Protein AF-A0A7W5B136-F1 (afdb_monomer)

Mean predicted aligned error: 5.48 Å

Secondary structure (DSSP, 8-state):
---GGGGTEEEEEEEEB--SSGGG--EEEESSHHHHHHHHHHTTTB-TTT-PBB-TT--EEEEEE------

Organism: NCBI:txid274593

Radius of gyration: 14.94 Å; Cα contacts (8 Å, |Δi|>4): 96; chains: 1; bounding box: 39×18×45 Å

Structure (mmCIF, N/CA/C/O backbone):
data_AF-A0A7W5B136-F1
#
_entry.id   AF-A0A7W5B136-F1
#
loop_
_atom_site.group_PDB
_atom_site.id
_atom_site.type_symbol
_atom_site.label_atom_id
_atom_site.label_alt_id
_atom_site.label_comp_id
_atom_site.l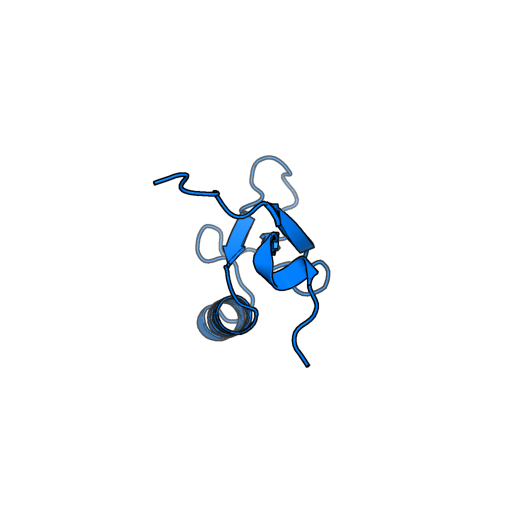abel_asym_id
_atom_site.label_entity_id
_atom_site.label_seq_id
_atom_site.pdbx_PDB_ins_code
_atom_site.Cartn_x
_atom_site.Cartn_y
_atom_site.Cartn_z
_atom_site.occupancy
_atom_site.B_iso_or_equiv
_atom_site.auth_seq_id
_atom_site.auth_comp_id
_atom_site.auth_asym_id
_atom_site.auth_atom_id
_atom_site.pdbx_PDB_model_num
ATOM 1 N N . MET A 1 1 ? -3.427 3.979 26.664 1.00 48.91 1 MET A N 1
ATOM 2 C CA . MET A 1 1 ? -4.340 5.110 26.412 1.00 48.91 1 MET A CA 1
ATOM 3 C C . MET A 1 1 ? -4.723 5.028 24.948 1.00 48.91 1 MET A C 1
ATOM 5 O O . MET A 1 1 ? -3.876 5.267 24.100 1.00 48.91 1 MET A O 1
ATOM 9 N N . GLU A 1 2 ? -5.923 4.536 24.666 1.00 57.38 2 GLU A N 1
ATOM 10 C CA . GLU A 1 2 ? -6.412 4.330 23.302 1.00 57.38 2 GLU A CA 1
ATOM 11 C C . GLU A 1 2 ? -7.162 5.592 22.863 1.00 57.38 2 GLU A C 1
ATOM 13 O O . GLU A 1 2 ? -7.915 6.175 23.643 1.00 57.38 2 GLU A O 1
ATOM 18 N N . LEU A 1 3 ? -6.883 6.086 21.659 1.00 71.81 3 LEU A N 1
ATOM 19 C CA . LEU A 1 3 ? -7.454 7.345 21.183 1.00 71.81 3 LEU A CA 1
ATOM 20 C C . LEU A 1 3 ? -8.885 7.085 20.704 1.00 71.81 3 LEU A C 1
ATO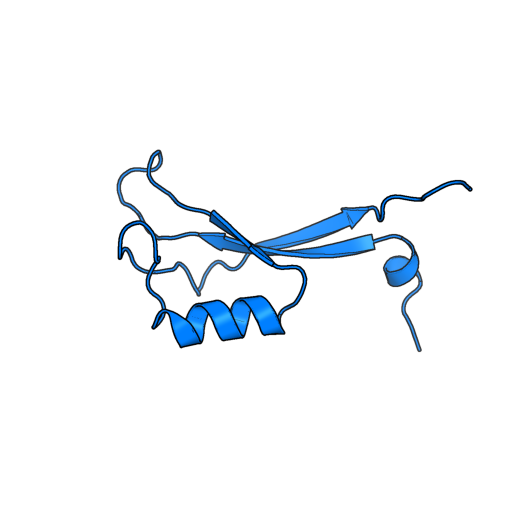M 22 O O . LEU A 1 3 ? -9.092 6.177 19.907 1.00 71.81 3 LEU A O 1
ATOM 26 N N . ALA A 1 4 ? -9.864 7.879 21.145 1.00 75.81 4 ALA A N 1
ATOM 27 C CA . ALA A 1 4 ? -11.293 7.630 20.898 1.00 75.81 4 ALA A CA 1
ATOM 28 C C . ALA A 1 4 ? -11.662 7.412 19.415 1.00 75.81 4 ALA A C 1
ATOM 30 O O . ALA A 1 4 ? -12.599 6.678 19.111 1.00 75.81 4 ALA A O 1
ATOM 31 N N . TYR A 1 5 ? -10.900 7.994 18.482 1.00 73.56 5 TYR A N 1
ATOM 32 C CA . TYR A 1 5 ? -11.123 7.804 17.048 1.00 73.56 5 TYR A CA 1
ATOM 33 C C . TYR A 1 5 ? -10.897 6.357 16.577 1.00 73.56 5 TYR A C 1
ATOM 35 O O . TYR A 1 5 ? -11.489 5.944 15.587 1.00 73.56 5 TYR A O 1
ATOM 43 N N . THR A 1 6 ? -10.087 5.565 17.284 1.00 78.12 6 THR A N 1
ATOM 44 C CA . THR A 1 6 ? -9.821 4.152 16.950 1.00 78.12 6 THR A CA 1
ATOM 45 C C . THR A 1 6 ? -11.057 3.261 17.102 1.00 78.12 6 THR A C 1
ATOM 47 O O . THR A 1 6 ? -11.111 2.180 16.522 1.00 78.12 6 THR A O 1
ATOM 50 N N . LEU A 1 7 ? -12.085 3.721 17.824 1.00 83.31 7 LEU A N 1
ATOM 51 C CA . LEU A 1 7 ? -13.360 3.014 17.974 1.00 83.31 7 LEU A CA 1
ATOM 52 C C . LEU A 1 7 ? -14.274 3.163 16.753 1.00 83.31 7 LEU A C 1
ATOM 54 O O . LEU A 1 7 ? -15.166 2.344 16.559 1.00 83.31 7 LEU A O 1
ATOM 58 N N . ILE A 1 8 ? -14.064 4.198 15.938 1.00 88.25 8 ILE A N 1
ATOM 59 C CA . ILE A 1 8 ? -14.964 4.572 14.835 1.00 88.25 8 ILE A CA 1
ATOM 60 C C . ILE A 1 8 ? -14.277 4.596 13.469 1.00 88.25 8 ILE A C 1
ATOM 62 O O . ILE A 1 8 ? -14.969 4.561 12.452 1.00 88.25 8 ILE A O 1
ATOM 66 N N . LEU A 1 9 ? -12.945 4.652 13.431 1.00 90.19 9 LEU A N 1
ATOM 67 C CA . LEU A 1 9 ? -12.154 4.675 12.206 1.00 90.19 9 LEU A CA 1
ATOM 68 C C . LEU A 1 9 ? -11.213 3.470 12.143 1.00 90.19 9 LEU A C 1
ATOM 70 O O . LEU A 1 9 ? -10.526 3.160 13.117 1.00 90.19 9 LEU A O 1
ATOM 74 N N . ASP A 1 10 ? -11.142 2.854 10.970 1.00 91.75 10 ASP A N 1
ATOM 75 C CA . ASP A 1 10 ? -10.040 2.000 10.545 1.00 91.75 10 ASP A CA 1
ATOM 76 C C . ASP A 1 10 ? -9.021 2.806 9.742 1.00 91.75 10 ASP A C 1
ATOM 78 O O . ASP A 1 10 ? -9.294 3.900 9.239 1.00 91.75 10 ASP A O 1
ATOM 82 N N . THR A 1 11 ? -7.811 2.264 9.638 1.00 93.38 11 THR A N 1
ATOM 83 C CA . THR A 1 11 ? -6.742 2.833 8.817 1.00 93.38 11 THR A CA 1
ATOM 84 C C . THR A 1 11 ? -6.440 1.882 7.673 1.00 93.38 11 THR A C 1
ATOM 86 O O . THR A 1 11 ? -6.178 0.711 7.912 1.00 93.38 11 THR A O 1
ATOM 89 N N . LYS A 1 12 ? -6.436 2.399 6.448 1.00 96.44 12 LYS A N 1
ATOM 90 C CA . LYS A 1 12 ? -6.066 1.672 5.235 1.00 96.44 12 LYS A CA 1
ATOM 91 C C . LYS A 1 12 ? -4.785 2.246 4.655 1.00 96.44 12 LYS A C 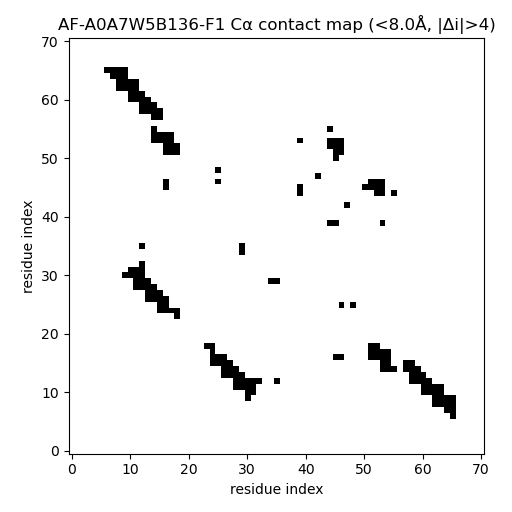1
ATOM 93 O O . LYS A 1 12 ? -4.573 3.462 4.684 1.00 96.44 12 LYS A O 1
ATOM 98 N N . TYR A 1 13 ? -3.941 1.378 4.121 1.00 97.88 13 TYR A N 1
ATOM 99 C CA . TYR A 1 13 ? -2.678 1.731 3.487 1.00 97.88 13 TYR A CA 1
ATOM 100 C C . TYR A 1 13 ? -2.728 1.362 2.014 1.00 97.88 13 TYR A C 1
ATOM 102 O O . TYR A 1 13 ? -3.126 0.253 1.677 1.00 97.88 13 TYR A O 1
ATOM 110 N N . PHE A 1 14 ? -2.277 2.268 1.152 1.00 97.88 14 PHE A N 1
ATOM 111 C CA . PHE A 1 14 ? -2.252 2.050 -0.287 1.00 97.88 14 PHE A CA 1
ATOM 112 C C . PHE A 1 14 ? -0.860 2.299 -0.849 1.00 97.88 14 PHE A C 1
ATOM 114 O O . PHE A 1 14 ? -0.196 3.277 -0.491 1.00 97.88 14 PHE A O 1
ATOM 121 N N . ILE A 1 15 ? -0.441 1.437 -1.767 1.00 97.62 15 ILE A N 1
ATOM 122 C CA . ILE A 1 15 ? 0.756 1.634 -2.583 1.00 97.62 15 ILE A CA 1
ATOM 123 C C . ILE A 1 15 ? 0.412 1.396 -4.046 1.00 97.62 15 ILE A C 1
ATOM 125 O O . ILE A 1 15 ? -0.390 0.522 -4.371 1.00 97.62 15 ILE A O 1
ATOM 129 N N . PHE A 1 16 ? 1.034 2.179 -4.918 1.00 97.75 16 PHE A N 1
ATOM 130 C CA . PHE A 1 16 ? 0.833 2.105 -6.359 1.00 97.75 16 PHE A CA 1
ATOM 131 C C . PHE A 1 16 ? 2.158 1.815 -7.054 1.00 97.75 16 PHE A C 1
ATOM 133 O O . PHE A 1 16 ? 3.218 2.210 -6.556 1.00 97.75 16 PHE A O 1
ATOM 140 N N . CYS A 1 17 ? 2.125 1.143 -8.201 1.00 97.00 17 CYS A N 1
ATOM 141 C CA . CYS A 1 17 ? 3.300 1.055 -9.061 1.00 97.00 17 CYS A CA 1
ATOM 142 C C . CYS A 1 17 ? 3.529 2.367 -9.829 1.00 97.00 17 CYS A C 1
ATOM 144 O O . CYS A 1 17 ? 2.622 3.176 -10.015 1.00 97.00 17 CYS A O 1
AT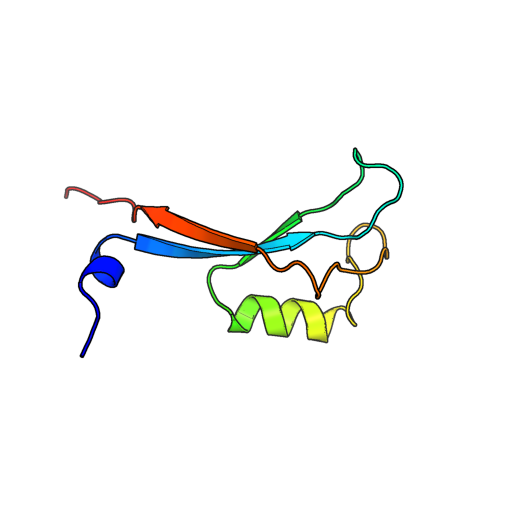OM 146 N N . ILE A 1 18 ? 4.767 2.595 -10.256 1.00 96.06 18 ILE A N 1
ATOM 147 C CA . ILE A 1 18 ? 5.145 3.703 -11.131 1.00 96.06 18 ILE A CA 1
ATOM 148 C C . ILE A 1 18 ? 5.058 3.175 -12.559 1.00 96.06 18 ILE A C 1
ATOM 150 O O . ILE A 1 18 ? 5.884 2.355 -12.949 1.00 96.06 18 ILE A O 1
ATOM 154 N N . ASN A 1 19 ? 4.056 3.629 -13.306 1.00 92.94 19 ASN A N 1
ATOM 155 C CA . ASN A 1 19 ? 3.881 3.308 -14.717 1.00 92.94 19 ASN A CA 1
ATOM 156 C C . ASN A 1 19 ? 3.769 4.613 -15.518 1.00 92.94 19 ASN A C 1
ATOM 158 O O . ASN A 1 19 ? 3.139 5.567 -15.052 1.00 92.94 19 ASN A O 1
ATOM 162 N N . ASP A 1 20 ? 4.407 4.657 -16.687 1.00 88.75 20 ASP A N 1
ATOM 163 C CA . ASP A 1 20 ? 4.343 5.807 -17.595 1.00 88.75 20 ASP A CA 1
ATOM 164 C C . ASP A 1 20 ? 2.937 5.958 -18.186 1.00 88.75 20 ASP A C 1
ATOM 166 O O . ASP A 1 20 ? 2.459 7.075 -18.403 1.00 88.75 20 ASP A O 1
ATOM 170 N N . ASP A 1 21 ? 2.249 4.831 -18.378 1.00 91.44 21 ASP A N 1
ATOM 171 C CA . ASP A 1 21 ? 0.834 4.810 -18.698 1.00 91.44 21 ASP A CA 1
ATOM 172 C C . ASP A 1 21 ? 0.003 4.842 -17.410 1.00 91.44 21 ASP A C 1
ATOM 174 O O . ASP A 1 21 ? 0.009 3.912 -16.598 1.00 91.44 21 ASP A O 1
ATOM 178 N N . LYS A 1 22 ? -0.740 5.937 -17.231 1.00 87.81 22 LYS A N 1
ATOM 179 C CA . LYS A 1 22 ? -1.588 6.159 -16.055 1.00 87.81 22 LYS A CA 1
ATOM 180 C C . LYS A 1 22 ? -2.746 5.170 -15.964 1.00 87.81 22 LYS A C 1
ATOM 182 O O . LYS A 1 22 ? -3.235 4.947 -14.859 1.00 87.81 22 LYS A O 1
ATOM 187 N N . GLU A 1 23 ? -3.187 4.601 -17.083 1.00 91.12 23 GLU A N 1
ATOM 188 C CA . GLU A 1 23 ? -4.265 3.609 -17.102 1.00 91.12 23 GLU A CA 1
ATOM 189 C C . GLU A 1 23 ? -3.783 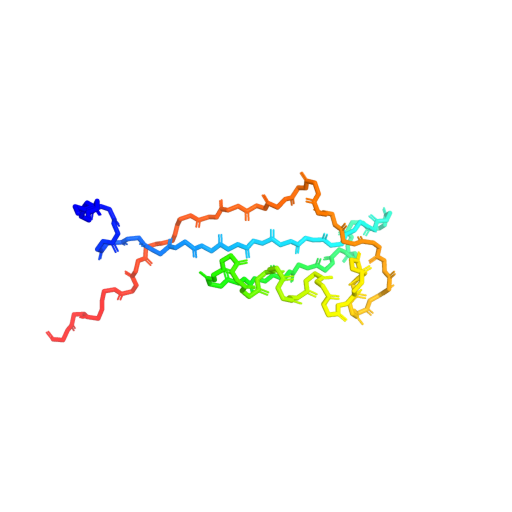2.226 -16.642 1.00 91.12 23 GLU A C 1
ATOM 191 O O . GLU A 1 23 ? -4.590 1.392 -16.241 1.00 91.12 23 GLU A O 1
ATOM 196 N N . LEU A 1 24 ? -2.465 2.003 -16.621 1.00 91.38 24 LEU A N 1
ATOM 197 C CA . LEU A 1 24 ? -1.825 0.743 -16.234 1.00 91.38 24 LEU A CA 1
ATOM 198 C C . LEU A 1 24 ? -1.186 0.801 -14.835 1.00 91.38 24 LEU A C 1
ATOM 200 O O . LEU A 1 24 ? -0.272 0.031 -14.518 1.00 91.38 24 LEU A O 1
ATOM 204 N N . VAL A 1 25 ? -1.623 1.742 -13.995 1.00 96.31 25 VAL A N 1
ATOM 205 C CA . VAL A 1 25 ? -1.169 1.856 -12.605 1.00 96.31 25 VAL A CA 1
ATOM 206 C C . VAL A 1 25 ? -1.958 0.889 -11.723 1.00 96.31 25 VAL A C 1
ATOM 208 O O . VAL A 1 25 ? -3.149 1.075 -11.483 1.00 96.31 25 VAL A O 1
ATOM 211 N N . HIS A 1 26 ? -1.269 -0.111 -11.177 1.00 96.81 26 HIS A N 1
ATOM 212 C CA . HIS A 1 26 ? -1.831 -1.040 -10.198 1.00 96.81 26 HIS A CA 1
ATOM 213 C C . HIS A 1 26 ? -1.746 -0.460 -8.786 1.00 96.81 26 HIS A C 1
ATOM 215 O O . HIS A 1 26 ? -0.717 0.102 -8.395 1.00 96.81 26 HIS A O 1
ATOM 221 N N . GLY A 1 27 ? -2.831 -0.608 -8.025 1.00 96.56 27 GLY A N 1
ATOM 222 C CA . GLY A 1 27 ? -2.938 -0.193 -6.631 1.00 96.56 27 GLY A CA 1
ATOM 223 C C . GLY A 1 27 ? -3.232 -1.379 -5.723 1.00 96.56 27 GLY A C 1
ATOM 224 O O . GLY A 1 27 ? -4.061 -2.222 -6.052 1.00 96.56 27 GLY A O 1
ATOM 225 N N . PHE A 1 28 ? -2.574 -1.413 -4.569 1.00 97.69 28 PHE A N 1
ATOM 226 C CA . PHE A 1 28 ? -2.742 -2.455 -3.558 1.00 97.69 28 PHE A CA 1
ATOM 227 C C . PHE A 1 28 ? -3.185 -1.823 -2.240 1.00 97.69 28 PHE A C 1
ATOM 229 O O . PHE A 1 28 ? -2.673 -0.765 -1.870 1.00 97.69 28 PHE A O 1
ATOM 236 N N . GLU A 1 29 ? -4.115 -2.476 -1.546 1.00 97.94 29 GLU A N 1
ATOM 237 C CA . GLU A 1 29 ? -4.688 -2.040 -0.269 1.00 97.94 29 GLU A CA 1
ATOM 238 C C . GLU A 1 29 ? -4.279 -2.994 0.860 1.00 97.94 29 GLU A C 1
ATOM 240 O O . GLU A 1 29 ? -4.260 -4.210 0.674 1.00 97.94 29 GLU A O 1
ATOM 245 N N . PHE A 1 30 ? -3.984 -2.438 2.036 1.00 97.75 30 PHE A N 1
ATOM 246 C CA . PHE A 1 30 ? -3.632 -3.192 3.240 1.00 97.75 30 PHE A CA 1
ATOM 247 C C . PHE A 1 30 ? -4.307 -2.607 4.480 1.00 97.75 30 PHE A C 1
ATOM 249 O O . PHE A 1 30 ? -4.458 -1.385 4.600 1.00 97.75 30 PHE A O 1
ATOM 256 N N . ASP A 1 31 ? -4.632 -3.468 5.440 1.00 96.12 31 ASP A N 1
ATOM 257 C CA . ASP A 1 31 ? -5.237 -3.086 6.720 1.00 96.12 31 ASP A CA 1
ATOM 258 C C . ASP A 1 31 ? -4.182 -2.678 7.746 1.00 96.12 31 ASP A C 1
ATOM 260 O O . ASP A 1 31 ? -4.427 -1.880 8.653 1.00 96.12 31 ASP A O 1
ATOM 264 N N . THR A 1 32 ? -2.963 -3.203 7.607 1.00 96.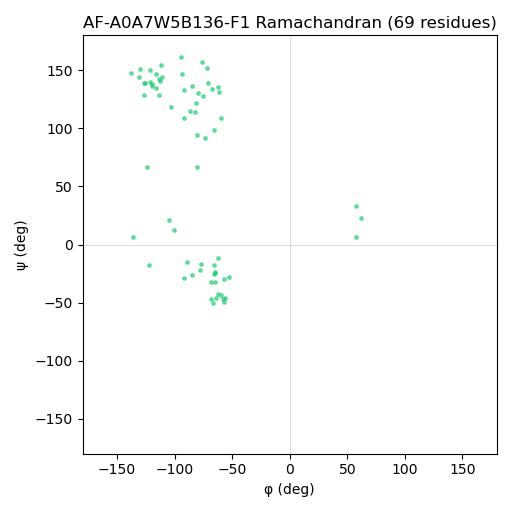25 32 THR A N 1
ATOM 265 C CA . THR A 1 32 ? -1.884 -2.930 8.553 1.00 96.25 32 THR A CA 1
ATOM 266 C C . THR A 1 32 ? -0.591 -2.494 7.873 1.00 96.25 32 THR A C 1
ATOM 268 O O . THR A 1 32 ? -0.228 -2.932 6.782 1.00 96.25 32 THR A O 1
ATOM 271 N N . LYS A 1 33 ? 0.201 -1.676 8.582 1.00 96.06 33 LYS A N 1
ATOM 272 C CA . LYS A 1 33 ? 1.577 -1.346 8.160 1.00 96.06 33 LYS A CA 1
ATOM 273 C C . LYS A 1 33 ? 2.452 -2.589 7.991 1.00 96.06 33 LYS A C 1
ATOM 275 O O . LYS A 1 33 ? 3.409 -2.555 7.221 1.00 96.06 33 LYS A O 1
ATOM 280 N N . ARG A 1 34 ? 2.170 -3.651 8.756 1.00 97.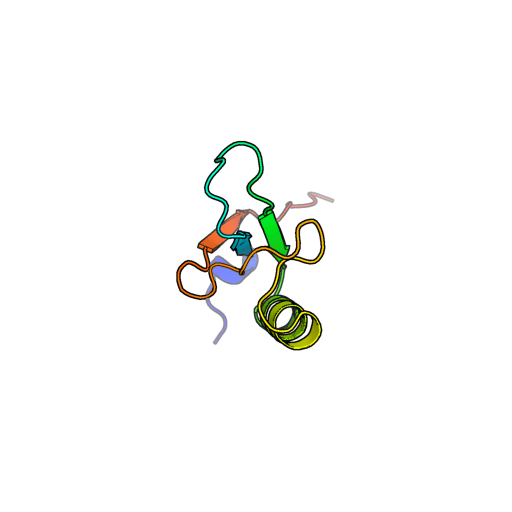75 34 ARG A N 1
ATOM 281 C CA . ARG A 1 34 ? 2.916 -4.909 8.696 1.00 97.75 34 ARG A CA 1
ATOM 282 C C . ARG A 1 34 ? 2.697 -5.590 7.349 1.00 97.75 34 ARG A C 1
ATOM 284 O O . ARG A 1 34 ? 3.685 -5.885 6.692 1.00 97.75 34 ARG A O 1
ATOM 291 N N . GLU A 1 35 ? 1.444 -5.745 6.929 1.00 98.12 35 GLU A N 1
ATOM 292 C CA . GLU A 1 35 ? 1.089 -6.333 5.629 1.00 98.12 35 GLU A CA 1
ATOM 293 C C . GLU A 1 35 ? 1.712 -5.559 4.468 1.00 98.12 35 GLU A C 1
ATOM 295 O O . GLU A 1 35 ? 2.364 -6.156 3.617 1.00 98.12 35 GLU A O 1
ATOM 300 N N . LEU A 1 36 ? 1.614 -4.224 4.479 1.00 97.50 36 LEU A N 1
ATOM 301 C CA . LEU A 1 36 ? 2.266 -3.382 3.472 1.00 97.50 36 LEU A CA 1
ATOM 302 C C . LEU A 1 36 ? 3.783 -3.632 3.416 1.00 97.50 36 LEU A C 1
ATOM 304 O O . LEU A 1 36 ? 4.367 -3.760 2.340 1.00 97.50 36 LEU A O 1
ATOM 308 N N . LYS A 1 37 ? 4.447 -3.680 4.577 1.00 96.94 37 LYS A N 1
ATOM 309 C CA . LYS A 1 37 ? 5.895 -3.908 4.648 1.00 96.94 37 LYS A CA 1
ATOM 310 C C . LYS A 1 37 ? 6.261 -5.294 4.122 1.00 96.94 37 LYS A C 1
ATOM 312 O O . LYS A 1 37 ? 7.210 -5.408 3.351 1.00 96.94 37 LYS A O 1
ATOM 317 N N . GLU A 1 38 ? 5.537 -6.325 4.543 1.00 97.94 38 GLU A N 1
ATOM 318 C CA . GLU A 1 38 ? 5.735 -7.701 4.082 1.00 97.94 38 GLU A CA 1
ATOM 319 C C . GLU A 1 38 ? 5.537 -7.798 2.568 1.00 97.94 38 GLU A C 1
ATOM 321 O O . GLU A 1 38 ? 6.385 -8.367 1.887 1.00 97.94 38 GLU A O 1
ATOM 326 N N . PHE A 1 39 ? 4.510 -7.146 2.019 1.00 97.75 39 PHE A N 1
ATOM 327 C CA . PHE A 1 39 ? 4.284 -7.064 0.578 1.00 97.75 39 PHE A CA 1
ATOM 328 C C . PHE A 1 39 ? 5.479 -6.457 -0.172 1.00 97.75 39 PHE A C 1
ATOM 330 O O . PHE A 1 39 ? 5.962 -7.061 -1.130 1.00 97.75 39 PHE A O 1
ATOM 337 N N . ILE A 1 40 ? 5.996 -5.306 0.277 1.00 96.50 40 ILE A N 1
ATOM 338 C CA . ILE A 1 40 ? 7.146 -4.634 -0.359 1.00 96.50 40 ILE A CA 1
ATOM 339 C C . ILE A 1 40 ? 8.403 -5.511 -0.302 1.00 96.50 40 ILE A C 1
ATOM 341 O O . ILE A 1 40 ? 9.150 -5.578 -1.281 1.00 96.50 40 ILE A O 1
ATOM 345 N N . VAL A 1 41 ? 8.653 -6.164 0.837 1.00 96.00 41 VAL A N 1
ATOM 346 C CA . VAL A 1 41 ? 9.829 -7.026 1.036 1.00 96.00 41 VAL A CA 1
ATOM 347 C C . VAL A 1 41 ? 9.736 -8.279 0.167 1.00 96.00 41 VAL A C 1
ATOM 349 O O . VAL A 1 41 ? 10.701 -8.601 -0.523 1.00 96.00 41 VAL A O 1
ATOM 352 N N . ASN A 1 42 ? 8.581 -8.944 0.150 1.00 96.44 42 ASN A N 1
ATOM 353 C CA . ASN A 1 42 ? 8.379 -10.194 -0.583 1.00 96.44 42 ASN A CA 1
ATOM 354 C C . ASN A 1 42 ? 8.495 -10.012 -2.101 1.00 96.44 42 ASN A C 1
ATOM 356 O O . ASN A 1 42 ? 8.981 -10.910 -2.779 1.00 96.44 42 ASN A O 1
ATOM 360 N N . HIS A 1 43 ? 8.106 -8.847 -2.624 1.00 94.44 43 HIS A N 1
ATOM 361 C CA . HIS A 1 43 ? 8.173 -8.543 -4.058 1.00 94.44 43 HIS A CA 1
ATOM 362 C C . HIS A 1 43 ? 9.379 -7.673 -4.441 1.00 94.44 43 HIS A C 1
ATOM 364 O O . 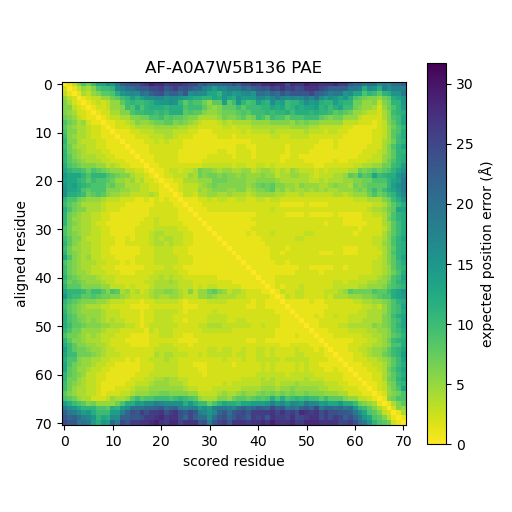HIS A 1 43 ? 9.430 -7.120 -5.536 1.00 94.44 43 HIS A O 1
ATOM 370 N N . GLY A 1 44 ? 10.353 -7.488 -3.541 1.00 92.62 44 GLY A N 1
ATOM 371 C CA . GLY A 1 44 ? 11.579 -6.744 -3.848 1.00 92.62 44 GLY A CA 1
ATOM 372 C C . GLY A 1 44 ? 11.334 -5.306 -4.320 1.00 92.62 44 GLY A C 1
ATOM 373 O O . GLY A 1 44 ? 12.081 -4.802 -5.154 1.00 92.62 44 GLY A O 1
ATOM 374 N N . SER A 1 45 ? 10.292 -4.637 -3.813 1.00 92.19 45 SER A N 1
ATOM 375 C CA . SER A 1 45 ? 9.835 -3.308 -4.265 1.00 92.19 45 SER A CA 1
ATOM 376 C C . SER A 1 45 ? 9.359 -3.218 -5.730 1.00 92.19 45 SER A C 1
ATOM 378 O O . SER A 1 45 ? 9.331 -2.114 -6.282 1.00 92.19 45 SER A O 1
ATOM 380 N N . HIS A 1 46 ? 8.955 -4.333 -6.344 1.00 96.56 46 HIS A N 1
ATOM 381 C CA . HIS A 1 46 ? 8.345 -4.384 -7.679 1.00 96.56 46 HIS A CA 1
ATOM 382 C C . HIS A 1 46 ? 6.872 -4.800 -7.598 1.00 96.56 46 HIS A C 1
ATO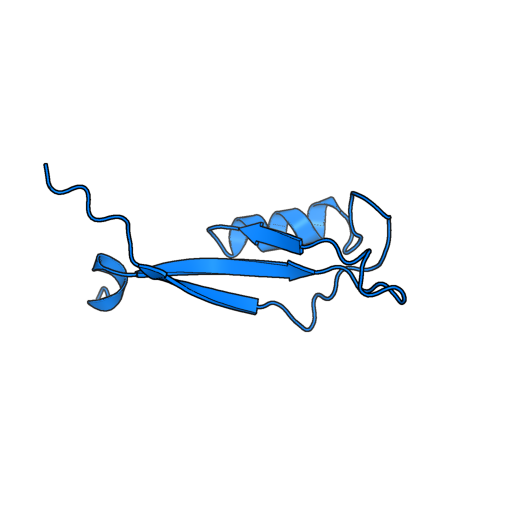M 384 O O . HIS A 1 46 ? 6.422 -5.413 -6.630 1.00 96.56 46 HIS A O 1
ATOM 390 N N . CYS A 1 47 ? 6.098 -4.383 -8.592 1.00 96.38 47 CYS A N 1
ATOM 391 C CA . CYS A 1 47 ? 4.694 -4.725 -8.735 1.00 96.38 47 CYS A CA 1
ATOM 392 C C . CYS A 1 47 ? 4.569 -6.176 -9.222 1.00 96.38 47 CYS A C 1
ATOM 394 O O . CYS A 1 47 ? 5.156 -6.497 -10.252 1.00 96.38 47 CYS A O 1
ATOM 396 N N . PRO A 1 48 ? 3.791 -7.040 -8.550 1.00 96.12 48 PRO A N 1
ATOM 397 C CA . PRO A 1 48 ? 3.627 -8.433 -8.973 1.00 96.12 48 PRO A CA 1
ATOM 398 C C . PRO A 1 48 ? 2.924 -8.587 -10.330 1.00 96.12 48 PRO A C 1
ATOM 400 O O . PRO A 1 48 ? 3.128 -9.595 -10.999 1.00 96.12 48 PRO A O 1
ATOM 403 N N . ASP A 1 49 ? 2.127 -7.597 -10.744 1.00 95.12 49 ASP A N 1
ATOM 404 C CA . ASP A 1 49 ? 1.267 -7.714 -11.928 1.00 95.12 49 ASP A CA 1
ATOM 405 C C . ASP A 1 49 ? 1.938 -7.218 -13.217 1.00 95.12 49 ASP A C 1
ATOM 407 O O . ASP A 1 49 ? 1.627 -7.696 -14.306 1.00 95.12 49 ASP A O 1
ATOM 411 N N . CYS A 1 50 ? 2.862 -6.256 -13.118 1.00 94.19 50 CYS A N 1
ATOM 412 C CA . CYS A 1 50 ? 3.524 -5.665 -14.289 1.00 94.19 50 CYS A CA 1
ATOM 413 C C . CYS A 1 50 ? 5.034 -5.474 -14.149 1.00 94.19 50 CYS A C 1
ATOM 415 O O . CYS A 1 50 ? 5.636 -4.823 -15.002 1.00 94.19 50 CYS A O 1
ATOM 417 N N . ASP A 1 51 ? 5.633 -5.961 -13.059 1.00 94.62 51 ASP A N 1
ATOM 418 C CA . ASP A 1 51 ? 7.064 -5.844 -12.740 1.00 94.62 51 ASP A CA 1
ATOM 419 C C . ASP A 1 51 ? 7.593 -4.395 -12.662 1.00 94.62 51 ASP A C 1
ATOM 421 O O . ASP A 1 51 ? 8.778 -4.136 -12.473 1.00 94.62 51 ASP A O 1
ATOM 425 N N . SER A 1 52 ? 6.709 -3.398 -12.751 1.00 95.81 52 SER A N 1
ATOM 426 C CA . SER A 1 52 ? 7.076 -1.993 -12.598 1.00 95.81 52 SER A CA 1
ATOM 427 C C . SER A 1 52 ? 7.406 -1.677 -11.141 1.00 95.81 52 SER A C 1
ATOM 429 O O . SER A 1 52 ? 6.874 -2.280 -10.209 1.00 95.81 52 SER A O 1
ATOM 431 N N . LYS A 1 53 ? 8.262 -0.684 -10.906 1.00 97.00 53 LYS A N 1
ATOM 432 C CA . LYS A 1 53 ? 8.691 -0.319 -9.551 1.00 97.00 53 LYS A CA 1
ATOM 433 C C . LYS A 1 53 ? 7.516 0.163 -8.691 1.00 97.00 53 LYS A C 1
ATOM 435 O O . LYS A 1 53 ? 6.736 1.004 -9.127 1.00 97.00 53 LYS A O 1
ATOM 440 N N . LEU A 1 54 ? 7.423 -0.288 -7.441 1.00 97.44 54 LEU A N 1
ATOM 441 C CA . LEU A 1 54 ? 6.470 0.263 -6.473 1.00 97.44 54 LEU A CA 1
ATOM 442 C C . LEU A 1 54 ? 6.886 1.676 -6.040 1.00 97.44 54 LEU A C 1
ATOM 444 O O . LEU A 1 54 ? 8.058 1.941 -5.748 1.00 97.44 54 LEU A O 1
ATOM 448 N N . ASN A 1 55 ? 5.920 2.586 -5.923 1.00 96.50 55 ASN A N 1
ATOM 449 C CA . ASN A 1 55 ? 6.147 3.942 -5.437 1.00 96.50 55 ASN A CA 1
ATOM 450 C C . ASN A 1 55 ? 6.226 3.985 -3.903 1.00 96.50 55 ASN A C 1
ATOM 452 O O . ASN A 1 55 ? 5.395 4.577 -3.223 1.00 96.50 55 ASN A O 1
ATOM 456 N N . ILE A 1 56 ? 7.272 3.379 -3.340 1.00 94.75 56 ILE A N 1
ATOM 457 C CA . ILE A 1 56 ? 7.505 3.315 -1.886 1.00 94.75 56 ILE A CA 1
ATOM 458 C C . ILE A 1 56 ? 7.700 4.692 -1.221 1.00 94.75 56 ILE A C 1
ATOM 460 O O . ILE A 1 56 ? 7.731 4.782 0.004 1.00 94.75 56 ILE A O 1
ATOM 464 N N . ARG A 1 57 ? 7.874 5.761 -2.013 1.00 95.19 57 ARG A N 1
ATOM 465 C CA . ARG A 1 57 ? 7.980 7.148 -1.531 1.00 95.19 57 ARG A CA 1
ATOM 466 C C . ARG A 1 57 ? 6.622 7.851 -1.432 1.00 95.19 57 ARG A C 1
ATOM 468 O O . ARG A 1 57 ? 6.551 8.878 -0.767 1.00 95.19 57 ARG A O 1
ATOM 475 N N . ASP A 1 58 ? 5.578 7.304 -2.056 1.00 95.56 58 ASP A N 1
ATOM 476 C CA . ASP A 1 58 ? 4.194 7.797 -2.016 1.00 95.56 58 ASP A CA 1
ATOM 477 C C . ASP A 1 58 ? 3.260 6.685 -1.515 1.00 95.56 58 ASP A C 1
ATOM 479 O O . ASP A 1 58 ? 2.432 6.140 -2.246 1.00 95.56 58 ASP A O 1
ATOM 483 N N . ILE A 1 59 ? 3.434 6.306 -0.248 1.00 96.44 59 ILE A N 1
ATOM 484 C CA . ILE A 1 59 ? 2.481 5.433 0.443 1.00 96.44 59 ILE A CA 1
ATOM 485 C C . ILE A 1 59 ? 1.333 6.307 0.935 1.00 96.44 59 ILE A C 1
ATOM 487 O O . ILE A 1 59 ? 1.538 7.224 1.736 1.00 96.44 59 ILE A O 1
ATOM 491 N N . ARG A 1 60 ? 0.115 5.993 0.497 1.00 97.12 60 ARG A N 1
ATOM 492 C CA . ARG A 1 60 ? -1.085 6.725 0.905 1.00 97.12 60 ARG A CA 1
ATOM 493 C C . ARG A 1 60 ? -1.737 6.053 2.099 1.00 97.12 60 ARG A C 1
ATOM 495 O O . ARG A 1 60 ? -1.713 4.833 2.238 1.00 97.12 60 ARG A O 1
ATOM 502 N N . VAL A 1 61 ? -2.336 6.868 2.957 1.00 96.00 61 VAL A N 1
ATOM 503 C CA . VAL A 1 61 ? -3.057 6.414 4.147 1.00 96.00 61 VAL A CA 1
ATOM 504 C C . VAL A 1 61 ? -4.450 7.018 4.107 1.00 96.00 61 VAL A C 1
ATOM 506 O O . VAL A 1 61 ? -4.582 8.231 3.949 1.00 96.00 61 VAL A O 1
ATOM 509 N N . ALA A 1 62 ? -5.477 6.187 4.257 1.00 94.56 62 ALA A N 1
ATOM 510 C CA . ALA A 1 62 ? -6.851 6.641 4.418 1.00 94.56 62 ALA A CA 1
ATOM 511 C C . ALA A 1 62 ? -7.388 6.230 5.788 1.00 94.56 62 ALA A C 1
ATOM 513 O O . ALA A 1 62 ? -7.055 5.164 6.305 1.00 94.56 62 ALA A O 1
ATOM 514 N N . PHE A 1 63 ? -8.249 7.073 6.350 1.00 93.00 63 PHE A N 1
ATOM 515 C CA . PHE A 1 63 ? -9.060 6.725 7.508 1.00 93.00 63 PHE A CA 1
ATOM 516 C C . PHE A 1 63 ? -10.470 6.434 7.016 1.00 93.00 63 PHE A C 1
ATOM 518 O O . PHE A 1 63 ? -11.108 7.305 6.423 1.00 93.00 63 PHE A O 1
ATOM 525 N N . VAL A 1 64 ? -10.941 5.212 7.230 1.00 92.00 64 VAL A N 1
ATOM 526 C CA . VAL A 1 64 ? -12.264 4.765 6.786 1.00 92.00 64 VAL A CA 1
ATOM 527 C C . VAL A 1 64 ? -13.150 4.549 8.000 1.00 92.00 64 VAL A C 1
ATOM 529 O O . VAL A 1 64 ? -12.673 4.143 9.054 1.00 92.00 64 VAL A O 1
ATOM 532 N N . LYS A 1 65 ? -14.439 4.863 7.890 1.00 91.06 65 LYS A N 1
ATOM 533 C CA . LYS A 1 65 ? -15.377 4.605 8.983 1.00 91.06 65 LYS A CA 1
ATOM 534 C C . LYS A 1 65 ? -15.531 3.094 9.151 1.00 91.06 65 LYS A C 1
ATOM 536 O O . LYS A 1 65 ? -15.739 2.399 8.163 1.00 91.06 65 LYS A O 1
ATOM 541 N N . LYS A 1 66 ? -15.471 2.612 10.391 1.00 88.62 66 LYS A N 1
ATOM 542 C CA . LYS A 1 66 ? -15.807 1.225 10.720 1.00 88.62 66 LYS A CA 1
ATOM 543 C C . LYS A 1 66 ? -17.260 0.956 10.356 1.00 88.62 66 LYS A C 1
ATOM 545 O O . LYS A 1 66 ? -18.140 1.727 10.761 1.00 88.62 66 LYS A O 1
ATOM 550 N N . ASP A 1 67 ? -17.515 -0.140 9.648 1.00 76.94 67 ASP A N 1
ATOM 551 C CA . ASP A 1 67 ? -18.881 -0.612 9.450 1.00 76.94 67 ASP A CA 1
ATOM 552 C C . ASP A 1 67 ? -19.485 -0.905 10.820 1.00 76.94 67 ASP A C 1
ATOM 554 O O . ASP A 1 67 ? -19.079 -1.806 11.554 1.00 76.94 67 ASP A O 1
ATOM 558 N N . THR A 1 68 ? -20.426 -0.054 11.216 1.00 62.53 68 THR A N 1
ATOM 559 C CA . THR A 1 68 ? -21.123 -0.196 12.485 1.00 62.53 68 THR A CA 1
ATOM 560 C C . THR A 1 68 ? -22.201 -1.239 12.242 1.00 62.53 68 THR A C 1
ATOM 562 O O . THR A 1 68 ? -23.267 -0.904 11.730 1.00 62.53 68 THR A O 1
ATOM 565 N N . ILE A 1 69 ? -21.923 -2.511 12.541 1.00 58.31 69 ILE A N 1
ATOM 566 C CA . ILE A 1 69 ? -22.986 -3.516 12.588 1.00 58.31 69 ILE A CA 1
ATOM 567 C C . ILE A 1 69 ? -23.879 -3.117 13.763 1.00 58.31 69 ILE A C 1
ATOM 569 O O . ILE A 1 69 ? -23.544 -3.350 14.924 1.00 58.31 69 ILE A O 1
ATOM 573 N N . VAL A 1 70 ? -24.981 -2.434 13.463 1.00 51.12 70 VAL A N 1
ATOM 574 C CA . VAL A 1 70 ? -26.074 -2.246 14.412 1.00 51.12 70 VAL A CA 1
ATOM 575 C C . VAL A 1 70 ? -26.774 -3.601 14.488 1.00 51.12 70 VAL A C 1
ATOM 577 O O . VAL A 1 70 ? -27.581 -3.924 13.619 1.00 51.12 70 VAL A O 1
ATOM 580 N N . LEU A 1 71 ? -26.346 -4.430 15.445 1.00 43.00 71 LEU A N 1
ATOM 581 C CA . LEU A 1 71 ? -27.056 -5.646 15.852 1.00 43.00 71 LEU A CA 1
ATOM 582 C C . LEU A 1 71 ? -28.310 -5.279 16.649 1.00 43.00 71 LEU A C 1
ATOM 584 O O . LEU A 1 71 ? -28.220 -4.340 17.475 1.00 43.00 71 LEU A O 1
#

pLDDT: mean 89.97, std 12.64, range [43.0, 98.12]

Sequence (71 aa):
MELAYTLILDTKYFIFCINDDKELVHGFEFDTKRELKEFIVNHGSHCPDCDSKLNIRDIRVAFVKKDTIVL

Foldseek 3Di:
DDDPVVVWKFKKKKKWFDDPDPVPIDMDIDRDPVVVVCVCVVLVQADPPPRGGIPPVDIDMDIDTPPPPPD

Nearest PDB structures (foldseek):
  7o6l-assembly1_B  TM=6.673E-01  e=2.115E+00  Caenorhabditis elegans
  7ejs-assembly1_B  TM=5.404E-01  e=1.747E+00  Caenorhabditis elegans
  7o6n-assembly1_A  TM=6.873E-01  e=3.302E+00  Caenorhabditis elegans
  6v8i-assembly1_BJ  TM=5.646E-01  e=3.302E+00  Dubowvirus dv80alpha
  6wmb-assembly1_A  TM=3.516E-01  e=4.838E+00  Homo sapiens

Solvent-accessible surface area (backbone atoms only — not comparable to full-atom values): 4342 Å² total; per-residue (Å²): 138,82,61,77,62,67,81,50,39,43,56,38,39,35,43,33,35,56,47,95,50,75,90,69,48,54,74,48,80,30,75,43,75,64,57,50,49,49,52,39,61,78,44,72,45,34,30,93,90,74,66,31,46,41,35,81,91,60,65,45,76,45,78,42,74,52,84,75,79,83,124